Protein AF-A0AAV6V7K5-F1 (afdb_monomer_lite)

pLDDT: mean 80.73, std 16.62, range [39.12, 96.81]

Structure (mmCIF, N/CA/C/O backbone):
data_AF-A0AAV6V7K5-F1
#
_entry.id   AF-A0AAV6V7K5-F1
#
loop_
_atom_site.group_PDB
_atom_site.id
_atom_site.type_symbol
_atom_site.label_atom_id
_atom_site.label_alt_id
_atom_site.label_comp_id
_atom_site.label_asym_id
_atom_site.label_entity_id
_atom_site.label_seq_id
_atom_site.pdbx_PDB_ins_code
_atom_site.Cartn_x
_atom_site.Cartn_y
_atom_site.Cartn_z
_atom_site.occupancy
_atom_site.B_iso_or_equiv
_atom_site.auth_seq_id
_atom_site.auth_comp_id
_atom_site.auth_asym_id
_atom_site.auth_atom_id
_atom_site.pdbx_PDB_model_num
ATOM 1 N N . MET A 1 1 ? 16.280 35.761 3.618 1.00 61.66 1 MET A N 1
ATOM 2 C CA . MET A 1 1 ? 16.206 34.279 3.636 1.00 61.66 1 MET A CA 1
ATOM 3 C C . MET A 1 1 ? 14.770 33.840 3.391 1.00 61.66 1 MET A C 1
ATOM 5 O O . MET A 1 1 ? 13.878 34.428 3.986 1.00 61.66 1 MET A O 1
ATOM 9 N N . ALA A 1 2 ? 14.533 32.857 2.516 1.00 76.38 2 ALA A N 1
ATOM 10 C CA . ALA A 1 2 ? 13.181 32.367 2.239 1.00 76.38 2 ALA A CA 1
ATOM 11 C C . ALA A 1 2 ? 12.572 31.663 3.473 1.00 76.38 2 ALA A C 1
ATOM 13 O O . ALA A 1 2 ? 13.293 30.959 4.187 1.00 76.38 2 ALA A O 1
ATOM 14 N N . PRO A 1 3 ? 11.264 31.830 3.744 1.00 85.25 3 PRO A N 1
ATOM 15 C CA . PRO A 1 3 ? 10.612 31.158 4.860 1.00 85.25 3 PRO A CA 1
ATOM 16 C C . PRO A 1 3 ? 10.603 29.639 4.647 1.00 85.25 3 PRO A C 1
ATOM 18 O O . PRO A 1 3 ? 10.281 29.151 3.565 1.00 85.25 3 PRO A O 1
ATOM 21 N N . LEU A 1 4 ? 10.919 28.885 5.705 1.00 87.75 4 LEU A N 1
ATOM 22 C CA . LEU A 1 4 ? 10.897 27.418 5.684 1.00 87.75 4 LEU A CA 1
ATOM 23 C C . LEU A 1 4 ? 9.524 26.899 5.256 1.00 87.75 4 LEU A C 1
ATOM 25 O O . LEU A 1 4 ? 8.499 27.373 5.751 1.00 87.75 4 LEU A O 1
ATOM 29 N N . THR A 1 5 ? 9.491 25.858 4.432 1.00 92.06 5 THR A N 1
ATOM 30 C CA . THR A 1 5 ? 8.245 25.188 4.043 1.00 92.06 5 THR A CA 1
ATOM 31 C C . THR A 1 5 ? 7.625 24.424 5.221 1.00 92.06 5 THR A C 1
ATOM 33 O O . THR A 1 5 ? 8.294 24.061 6.192 1.00 92.06 5 THR A O 1
ATOM 36 N N . ALA A 1 6 ? 6.322 24.126 5.156 1.00 91.62 6 ALA A N 1
ATOM 37 C CA . ALA A 1 6 ? 5.642 23.362 6.210 1.00 91.62 6 ALA A CA 1
ATOM 38 C C . ALA A 1 6 ? 6.275 21.975 6.447 1.00 91.62 6 ALA A C 1
ATOM 40 O O . ALA A 1 6 ? 6.389 21.532 7.592 1.00 91.62 6 ALA A O 1
ATOM 41 N N . ALA A 1 7 ? 6.732 21.320 5.374 1.00 91.56 7 ALA A N 1
ATOM 42 C CA . ALA A 1 7 ? 7.412 20.030 5.446 1.00 91.56 7 ALA A CA 1
ATOM 43 C C . ALA A 1 7 ? 8.762 20.141 6.171 1.00 91.56 7 ALA A C 1
ATOM 45 O O . ALA A 1 7 ? 9.063 19.329 7.047 1.00 91.56 7 ALA A O 1
ATOM 46 N N . GLU A 1 8 ? 9.545 21.176 5.867 1.00 92.69 8 GLU A N 1
ATOM 47 C CA . GLU A 1 8 ? 10.828 21.437 6.526 1.00 92.69 8 GLU A CA 1
ATOM 48 C C . GLU A 1 8 ? 10.650 21.782 8.006 1.00 92.69 8 GLU A C 1
ATOM 50 O O . GLU A 1 8 ? 11.372 21.251 8.851 1.00 92.69 8 GLU A O 1
ATOM 55 N N . ARG A 1 9 ? 9.640 22.593 8.355 1.00 94.69 9 ARG A N 1
ATOM 56 C CA . ARG A 1 9 ? 9.297 22.882 9.759 1.00 94.69 9 ARG A CA 1
ATOM 57 C C . ARG A 1 9 ? 8.939 21.608 10.521 1.00 94.69 9 ARG A C 1
ATOM 59 O O . ARG A 1 9 ? 9.412 21.392 11.639 1.00 94.69 9 ARG A O 1
ATOM 66 N N . GLN A 1 10 ? 8.143 20.728 9.912 1.00 92.62 10 GLN A N 1
ATOM 67 C CA . GLN A 1 10 ? 7.772 19.463 10.538 1.00 92.62 10 GLN A CA 1
ATOM 68 C C . GLN A 1 10 ? 8.970 18.515 10.678 1.00 92.62 10 GLN A C 1
ATOM 70 O O . GLN A 1 10 ? 9.082 17.835 11.699 1.00 92.62 10 GLN A O 1
ATOM 75 N N . ARG A 1 11 ? 9.883 18.491 9.699 1.00 92.75 11 ARG A N 1
ATOM 76 C CA . ARG A 1 11 ? 11.132 17.721 9.766 1.00 92.75 11 ARG A CA 1
ATOM 77 C C . ARG A 1 11 ? 12.008 18.187 10.929 1.00 92.75 11 ARG A C 1
ATOM 79 O O . ARG A 1 11 ? 12.332 17.362 11.779 1.00 92.75 11 ARG A O 1
ATOM 86 N N . LYS A 1 12 ? 12.276 19.494 11.039 1.00 94.50 12 LYS A N 1
ATOM 87 C CA . LYS A 1 12 ? 13.055 20.070 12.150 1.00 94.50 12 LYS A CA 1
ATOM 88 C C . LYS A 1 12 ? 12.446 19.743 13.516 1.00 94.50 12 LYS A C 1
ATOM 90 O O . LYS A 1 12 ? 13.156 19.336 14.429 1.00 94.50 12 LYS A O 1
ATOM 95 N N . ARG A 1 13 ? 11.117 19.833 13.655 1.00 93.81 13 ARG A N 1
ATOM 96 C CA . ARG A 1 13 ? 10.416 19.448 14.895 1.00 93.81 13 ARG A CA 1
ATOM 97 C C . ARG A 1 13 ? 10.606 17.967 15.240 1.00 93.81 13 ARG A C 1
ATOM 99 O O . ARG A 1 13 ? 10.803 17.639 16.404 1.00 93.81 13 ARG A O 1
ATOM 106 N N . ARG A 1 14 ? 10.534 17.067 14.251 1.00 93.12 14 ARG A N 1
ATOM 107 C CA . ARG A 1 14 ? 10.768 15.627 14.469 1.00 93.12 14 ARG A CA 1
ATOM 108 C C . ARG A 1 14 ? 12.218 15.343 14.847 1.00 93.12 14 ARG A C 1
ATOM 110 O O . ARG A 1 14 ? 12.445 14.503 15.704 1.00 93.12 14 ARG A O 1
ATOM 117 N N . GLU A 1 15 ? 13.173 16.030 14.229 1.00 95.00 15 GLU A N 1
ATOM 118 C CA . GLU A 1 15 ? 14.596 15.919 14.567 1.00 95.00 15 GLU A CA 1
ATOM 119 C C . GLU A 1 15 ? 14.866 16.391 15.999 1.00 95.00 15 GLU A C 1
ATOM 121 O O . GLU A 1 15 ? 15.541 15.683 16.739 1.00 95.00 15 GLU A O 1
ATOM 126 N N . LYS A 1 16 ? 14.257 17.504 16.433 1.00 96.25 16 LYS A N 1
ATOM 127 C CA . LYS A 1 16 ? 14.316 17.956 17.832 1.00 96.25 16 LYS A CA 1
ATOM 128 C C . LYS A 1 16 ? 13.765 16.899 18.799 1.00 96.25 16 LYS A C 1
ATOM 130 O O . LYS A 1 16 ? 14.476 16.464 19.689 1.00 96.25 16 LYS A O 1
ATOM 135 N N . LEU A 1 17 ? 12.562 16.379 18.541 1.00 95.38 17 LEU A N 1
ATOM 136 C CA . LEU A 1 17 ? 11.955 15.326 19.372 1.00 95.38 17 LEU A CA 1
ATOM 137 C C . LEU A 1 17 ? 12.785 14.034 19.441 1.00 95.38 17 LEU A C 1
ATOM 139 O O . LEU A 1 17 ? 12.672 13.291 20.411 1.00 95.38 17 LEU A O 1
ATOM 143 N N . LYS A 1 18 ? 13.577 13.730 18.404 1.00 95.69 18 LYS A N 1
ATOM 144 C CA . LYS A 1 18 ? 14.505 12.592 18.419 1.00 95.69 18 LYS A CA 1
ATOM 145 C C . LYS A 1 18 ? 15.718 12.865 19.302 1.00 95.69 18 LYS A C 1
ATOM 147 O O . LYS A 1 18 ? 16.106 11.970 20.039 1.00 95.69 18 LYS A O 1
ATOM 152 N N . LYS A 1 19 ? 16.283 14.076 19.237 1.00 95.38 19 LYS A N 1
ATOM 153 C CA . LYS A 1 19 ? 17.386 14.499 20.115 1.00 95.38 19 LYS A CA 1
ATOM 154 C C . LYS A 1 19 ? 16.969 14.470 21.585 1.00 95.38 19 LYS A C 1
ATOM 156 O O . LYS A 1 19 ? 17.728 13.994 22.414 1.00 95.38 19 LYS A O 1
ATOM 161 N N . ASP A 1 20 ? 15.734 14.874 21.865 1.00 94.38 20 ASP A N 1
ATOM 162 C CA . ASP A 1 20 ? 15.174 14.912 23.219 1.00 94.38 20 ASP A CA 1
ATOM 163 C C . ASP A 1 20 ? 14.679 13.527 23.708 1.00 94.38 20 ASP A C 1
ATOM 165 O O . ASP A 1 20 ? 14.121 13.419 24.795 1.00 94.38 20 ASP A O 1
ATOM 169 N N . GLY A 1 21 ? 14.785 12.462 22.897 1.00 93.44 21 GLY A N 1
ATOM 170 C CA . GLY A 1 21 ? 14.309 11.107 23.234 1.00 93.44 21 GLY A CA 1
ATOM 171 C C . GLY A 1 21 ? 12.778 10.921 23.259 1.00 93.44 21 GLY A C 1
ATOM 172 O O . GLY A 1 21 ? 12.285 9.801 23.369 1.00 93.44 21 GLY A O 1
ATOM 173 N N . GLN A 1 22 ? 11.996 11.988 23.081 1.00 95.50 22 GLN A N 1
ATOM 174 C CA . GLN A 1 22 ? 10.527 11.996 23.198 1.00 95.50 22 GLN A CA 1
ATOM 175 C C . GLN A 1 22 ? 9.778 11.552 21.926 1.00 95.50 22 GLN A C 1
ATOM 177 O O . GLN A 1 22 ? 8.542 11.528 21.881 1.00 95.50 22 GLN A O 1
ATOM 182 N N . TYR A 1 23 ? 10.496 11.224 20.849 1.00 94.38 23 TYR A N 1
ATOM 183 C CA . TYR A 1 23 ? 9.892 10.947 19.543 1.00 94.38 23 TYR A CA 1
ATOM 184 C C . TYR A 1 23 ? 8.914 9.763 19.552 1.00 94.38 23 TYR A C 1
ATOM 186 O O . TYR A 1 23 ? 7.844 9.846 18.939 1.00 94.38 23 TYR A O 1
ATOM 194 N N . GLU A 1 24 ? 9.243 8.676 20.252 1.00 94.75 24 GLU A N 1
ATOM 195 C CA . GLU A 1 24 ? 8.380 7.490 20.303 1.00 94.75 24 GLU A CA 1
ATOM 196 C C . GLU A 1 24 ? 7.087 7.753 21.083 1.00 94.75 24 GLU A C 1
ATOM 198 O O . GLU A 1 24 ? 6.009 7.328 20.660 1.00 94.75 24 GLU A O 1
ATOM 203 N N . GLU A 1 25 ? 7.148 8.531 22.165 1.00 95.00 25 GLU A N 1
ATOM 204 C CA . GLU A 1 25 ? 5.956 8.931 22.914 1.00 95.00 25 GLU A CA 1
ATOM 205 C C . GLU A 1 25 ? 5.051 9.843 22.073 1.00 95.00 25 GLU A C 1
ATOM 207 O O . GLU A 1 25 ? 3.841 9.616 21.976 1.00 95.00 25 GLU A O 1
ATOM 212 N N . TYR A 1 26 ? 5.637 10.819 21.369 1.00 94.44 26 TYR A N 1
ATOM 213 C CA . TYR A 1 26 ? 4.911 11.659 20.416 1.00 94.44 26 TYR A CA 1
ATOM 214 C C . TYR A 1 26 ? 4.214 10.823 19.332 1.00 94.44 26 TYR A C 1
ATOM 216 O O . TYR A 1 26 ? 3.041 11.046 19.023 1.00 94.44 26 TYR A O 1
ATOM 224 N N . LYS A 1 27 ? 4.914 9.837 18.763 1.00 94.56 27 LYS A N 1
ATOM 225 C CA . LYS A 1 27 ? 4.382 8.943 17.728 1.00 94.56 27 LYS A CA 1
ATOM 226 C C . LYS A 1 27 ? 3.222 8.094 18.254 1.00 94.56 27 LYS A C 1
ATOM 228 O O . LYS A 1 27 ? 2.201 7.988 17.570 1.00 94.56 27 LYS A O 1
ATOM 233 N N . LYS A 1 28 ? 3.334 7.547 19.471 1.00 95.75 28 LYS A N 1
ATOM 234 C CA . LYS A 1 28 ? 2.247 6.813 20.144 1.00 95.75 28 LYS A CA 1
ATOM 235 C C . LYS A 1 28 ? 1.030 7.711 20.382 1.00 95.75 28 LYS A C 1
ATOM 237 O O . LYS A 1 28 ? -0.064 7.363 19.936 1.00 95.75 28 LYS A O 1
ATOM 242 N N . LYS A 1 29 ? 1.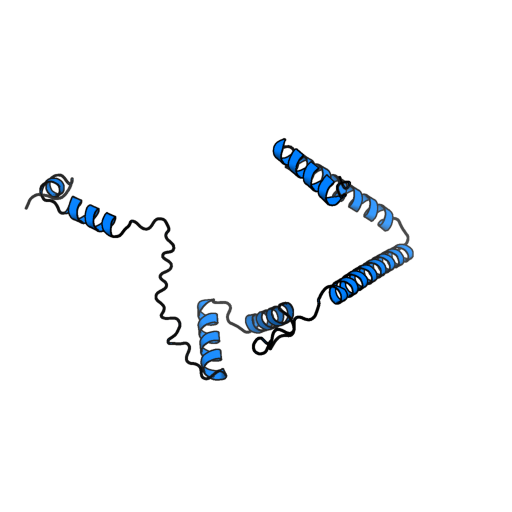215 8.896 20.980 1.00 95.69 29 LYS A N 1
ATOM 243 C CA . LYS A 1 29 ? 0.137 9.880 21.206 1.00 95.69 29 LYS A CA 1
ATOM 244 C C . LYS A 1 29 ? -0.556 10.266 19.899 1.00 95.69 29 LYS A C 1
ATOM 246 O O . LYS A 1 29 ? -1.781 10.248 19.815 1.00 95.69 29 LYS A O 1
ATOM 251 N N . HIS A 1 30 ? 0.215 10.548 18.851 1.00 93.81 30 HIS A N 1
ATOM 252 C CA . HIS A 1 30 ? -0.339 10.890 17.544 1.00 93.81 30 HIS A CA 1
ATOM 253 C C . HIS A 1 30 ? -1.135 9.733 16.926 1.00 93.81 30 HIS A C 1
ATOM 255 O O . HIS A 1 30 ? -2.232 9.951 16.416 1.00 93.81 30 HIS A O 1
ATOM 261 N N . SER A 1 31 ? -0.627 8.500 17.013 1.00 94.81 31 SER A N 1
ATOM 262 C CA . SER A 1 31 ? -1.334 7.302 16.546 1.00 94.81 31 SER A CA 1
ATOM 263 C C . SER A 1 31 ? -2.685 7.126 17.250 1.00 94.81 31 SER A C 1
ATOM 265 O O . SER A 1 31 ? -3.710 6.942 16.590 1.00 94.81 31 SER A O 1
ATOM 267 N N . LEU A 1 32 ? -2.713 7.270 18.579 1.00 96.50 32 LEU A N 1
ATOM 268 C CA . LEU A 1 32 ? -3.938 7.180 19.379 1.00 96.50 32 LEU A CA 1
ATOM 269 C C . LEU A 1 32 ? -4.948 8.273 19.012 1.00 96.50 32 LEU A C 1
ATOM 271 O O . LEU A 1 32 ? -6.126 7.977 18.811 1.00 96.50 32 LEU A O 1
ATOM 275 N N . LEU A 1 33 ? -4.490 9.516 18.845 1.00 96.00 33 LEU A N 1
ATOM 276 C CA . LEU A 1 33 ? -5.340 10.622 18.394 1.00 96.00 33 LEU A CA 1
ATOM 277 C C . LEU A 1 33 ? -5.949 10.343 17.016 1.00 96.00 33 LEU A C 1
ATOM 279 O O . LEU A 1 33 ? -7.150 10.529 16.819 1.00 96.00 33 LEU A O 1
ATOM 283 N N . MET A 1 34 ? -5.147 9.845 16.071 1.00 95.69 34 MET A N 1
ATOM 284 C CA . MET A 1 34 ? -5.640 9.475 14.743 1.00 95.69 34 MET A CA 1
ATOM 285 C C . MET A 1 34 ? -6.644 8.318 14.810 1.00 95.69 34 MET A C 1
ATOM 287 O O . MET A 1 34 ? -7.638 8.340 14.083 1.00 95.69 34 MET A O 1
ATOM 291 N N . LYS A 1 35 ? -6.434 7.332 15.694 1.00 95.75 35 LYS A N 1
ATOM 292 C CA . LYS A 1 35 ? -7.390 6.240 15.933 1.00 95.75 35 LYS A CA 1
ATOM 293 C C . LYS A 1 35 ? -8.721 6.778 16.464 1.00 95.75 35 LYS A C 1
ATOM 295 O O . LYS A 1 35 ? -9.757 6.473 15.877 1.00 95.75 35 LYS A O 1
ATOM 300 N N . LYS A 1 36 ? -8.694 7.640 17.487 1.00 96.81 36 LYS A N 1
ATOM 301 C CA . LYS A 1 36 ? -9.894 8.276 18.058 1.00 96.81 36 LYS A CA 1
ATOM 302 C C . LYS A 1 36 ? -10.644 9.106 17.015 1.00 96.81 36 LYS A C 1
ATOM 304 O O . LYS A 1 36 ? -11.856 8.993 16.891 1.00 96.81 36 LYS A O 1
ATOM 309 N N . HIS A 1 37 ? -9.929 9.885 16.203 1.00 95.38 37 HIS A N 1
ATOM 310 C CA . HIS A 1 37 ? -10.548 10.675 15.137 1.00 95.38 37 HIS A CA 1
ATOM 311 C C . HIS A 1 37 ? -11.229 9.792 14.078 1.00 95.38 37 HIS A C 1
ATOM 313 O O . HIS A 1 37 ? -12.314 10.116 13.596 1.00 95.38 37 HIS A O 1
ATOM 319 N N . ARG A 1 38 ? -10.612 8.658 13.712 1.00 92.69 38 ARG A N 1
ATOM 320 C CA . ARG A 1 38 ? -11.223 7.684 12.794 1.00 92.69 38 ARG A CA 1
ATOM 321 C C . ARG A 1 38 ? -12.481 7.057 13.387 1.00 92.69 38 ARG A C 1
ATOM 323 O O . ARG A 1 38 ? -13.463 6.953 12.662 1.00 92.69 38 ARG A O 1
ATOM 330 N N . GLN A 1 39 ? -12.452 6.688 14.668 1.00 94.81 39 GLN A N 1
ATOM 331 C CA . GLN A 1 39 ? -13.611 6.140 15.379 1.00 94.81 39 GLN A CA 1
ATOM 332 C C . GLN A 1 39 ? -14.762 7.144 15.400 1.00 94.81 39 GLN A C 1
ATOM 334 O O . GLN A 1 39 ? -15.810 6.859 14.844 1.00 94.81 39 GLN A O 1
ATOM 339 N N . VAL A 1 40 ? -14.522 8.373 15.864 1.00 95.69 40 VAL A N 1
ATOM 340 C CA . VAL A 1 40 ? -15.552 9.424 15.891 1.00 95.69 40 VAL A CA 1
ATOM 341 C C . VAL A 1 40 ? -16.139 9.680 14.501 1.00 95.69 40 VAL A C 1
ATOM 343 O O . VAL A 1 40 ? -17.342 9.886 14.365 1.00 95.69 40 VAL A O 1
ATOM 346 N N . LYS A 1 41 ? -15.316 9.666 13.443 1.00 92.19 41 LYS A N 1
ATOM 347 C CA . LYS A 1 41 ? -15.822 9.801 12.072 1.00 92.19 41 LYS A CA 1
ATOM 348 C C . LYS A 1 41 ? -16.694 8.604 11.674 1.00 92.19 41 LYS A C 1
ATOM 350 O O . LYS A 1 41 ? -17.746 8.815 11.079 1.00 92.19 41 LYS A O 1
ATOM 355 N N . ALA A 1 42 ? -16.267 7.382 11.983 1.00 92.06 42 ALA A N 1
ATOM 356 C CA . ALA A 1 42 ? -17.034 6.173 11.697 1.00 92.06 42 ALA A CA 1
ATOM 357 C C . ALA A 1 42 ? -18.376 6.168 12.442 1.00 92.06 42 ALA A C 1
ATOM 359 O O . ALA A 1 42 ? -19.401 5.931 11.813 1.00 92.06 42 ALA A O 1
ATOM 360 N N . ASP A 1 43 ? -18.379 6.537 13.723 1.00 94.44 43 ASP A N 1
ATOM 361 C CA . ASP A 1 43 ? -19.577 6.602 14.565 1.00 94.44 43 ASP A CA 1
ATOM 362 C C . ASP A 1 43 ? -20.554 7.681 14.089 1.00 94.44 43 ASP A C 1
ATOM 364 O O . ASP A 1 43 ? -21.769 7.505 14.120 1.00 94.44 43 ASP A O 1
ATOM 368 N N . LYS A 1 44 ? -20.039 8.821 13.613 1.00 93.50 44 LYS A N 1
ATOM 369 C CA . LYS A 1 44 ? -20.878 9.855 12.995 1.00 93.50 44 LYS A CA 1
ATOM 370 C C . LYS A 1 44 ? -21.537 9.346 11.719 1.00 93.50 44 LYS A C 1
ATOM 372 O O . LYS A 1 44 ? -22.702 9.638 11.496 1.00 93.50 44 LYS A O 1
ATOM 377 N N . VAL A 1 45 ? -20.805 8.600 10.893 1.00 92.19 45 VAL A N 1
ATOM 378 C CA . VAL A 1 45 ? -21.337 8.052 9.639 1.00 92.19 45 VAL A CA 1
ATOM 379 C C . VAL A 1 45 ? -22.320 6.913 9.905 1.00 92.19 45 VAL A C 1
ATOM 381 O O . VAL A 1 45 ? -23.335 6.844 9.223 1.00 92.19 45 VAL A O 1
ATOM 384 N N . SER A 1 46 ? -22.068 6.050 10.892 1.00 91.94 46 SER A N 1
ATOM 385 C CA . SER A 1 46 ? -22.944 4.911 11.201 1.00 91.94 46 SER A CA 1
ATOM 386 C C . SER A 1 46 ? -24.325 5.339 11.697 1.00 91.94 46 SER A C 1
ATOM 388 O O . SER A 1 46 ? -25.303 4.658 11.406 1.00 91.94 46 SER A O 1
ATOM 390 N N . LYS A 1 47 ? -24.414 6.486 12.381 1.00 94.75 47 LYS A N 1
ATOM 391 C CA . LYS A 1 47 ? -25.674 7.086 12.847 1.00 94.75 47 LYS A CA 1
ATOM 392 C C . LYS A 1 47 ? -26.525 7.704 11.732 1.00 94.75 47 LYS A C 1
ATOM 394 O O . LYS A 1 47 ? -27.673 8.054 11.980 1.00 94.75 47 LYS A O 1
ATOM 399 N N . LEU A 1 48 ? -25.979 7.882 10.527 1.00 94.44 48 LEU A N 1
ATOM 400 C CA . LEU A 1 48 ? -26.724 8.447 9.400 1.00 94.44 48 LEU A CA 1
ATOM 401 C C . LEU A 1 48 ? -27.589 7.382 8.712 1.00 94.44 48 LEU A C 1
ATOM 403 O O . LEU A 1 48 ? -27.223 6.204 8.721 1.00 94.44 48 LEU A O 1
ATOM 407 N N . PRO A 1 49 ? -28.671 7.779 8.021 1.00 96.31 49 PRO A N 1
ATOM 408 C CA . PRO A 1 49 ? -29.439 6.870 7.177 1.00 96.31 49 PRO A CA 1
ATOM 409 C C . PRO A 1 49 ? -28.570 6.193 6.109 1.00 96.31 49 PRO A C 1
ATOM 411 O O . 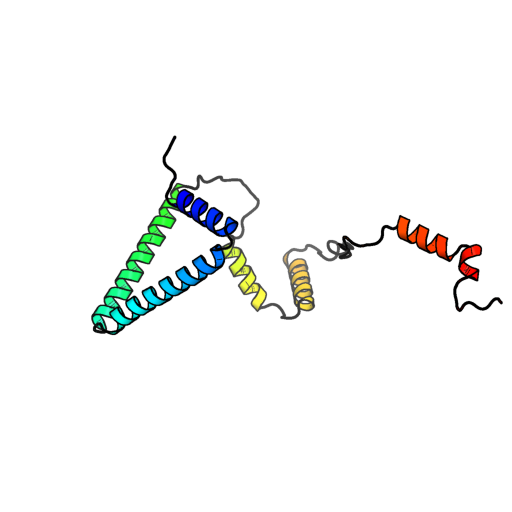PRO A 1 49 ? -27.653 6.800 5.550 1.00 96.31 49 PRO A O 1
ATOM 414 N N . VAL A 1 50 ? -28.891 4.941 5.768 1.00 94.56 50 VAL A N 1
ATOM 415 C CA . VAL A 1 50 ? -28.109 4.118 4.823 1.00 94.56 50 VAL A CA 1
ATOM 416 C C . VAL A 1 50 ? -27.927 4.798 3.459 1.00 94.56 50 VAL A C 1
ATOM 418 O O . VAL A 1 50 ? -26.856 4.682 2.862 1.00 94.56 50 VAL A O 1
ATOM 421 N N . ALA A 1 51 ? -28.935 5.530 2.975 1.00 95.12 51 ALA A N 1
ATOM 422 C CA . ALA A 1 51 ? -28.855 6.288 1.723 1.00 95.12 51 ALA A CA 1
ATOM 423 C C . ALA A 1 51 ? -27.736 7.346 1.767 1.00 95.12 51 ALA A C 1
ATOM 425 O O . ALA A 1 51 ? -26.830 7.328 0.935 1.00 95.12 51 ALA A O 1
ATOM 426 N N . VAL A 1 52 ? -27.712 8.167 2.820 1.00 93.94 52 VAL A N 1
ATOM 427 C CA . VAL A 1 52 ? -26.692 9.207 3.035 1.00 93.94 52 VAL A CA 1
ATOM 428 C C . VAL A 1 52 ? -25.296 8.592 3.192 1.00 93.94 52 VAL A C 1
ATOM 430 O O . VAL A 1 52 ? -24.307 9.111 2.674 1.00 93.94 52 VAL A O 1
ATOM 433 N N . GLN A 1 53 ? -25.184 7.436 3.856 1.00 92.88 53 GLN A N 1
ATOM 434 C CA . GLN A 1 53 ? -23.905 6.725 3.962 1.00 92.88 53 GLN A CA 1
ATOM 435 C C . GLN A 1 53 ? -23.359 6.286 2.595 1.00 92.88 53 GLN A C 1
ATOM 437 O O . GLN A 1 53 ? -22.144 6.346 2.367 1.00 92.88 53 GLN A O 1
ATOM 442 N N . LYS A 1 54 ? -24.230 5.810 1.693 1.00 94.19 54 LYS A N 1
ATOM 443 C CA . LYS A 1 54 ? -23.846 5.406 0.332 1.00 94.19 54 LYS A CA 1
ATOM 444 C C . LYS A 1 54 ? -23.349 6.611 -0.467 1.00 94.19 54 LYS A C 1
ATOM 446 O O . LYS A 1 54 ? -22.251 6.538 -1.017 1.00 94.19 54 LYS A O 1
ATOM 451 N N . GLU A 1 55 ? -24.071 7.727 -0.430 1.00 95.44 55 GLU A N 1
ATOM 452 C CA . GLU A 1 55 ? -23.676 8.973 -1.103 1.00 95.44 55 GLU A CA 1
ATOM 453 C C . GLU A 1 55 ? -22.317 9.492 -0.617 1.00 95.44 55 GLU A C 1
ATOM 455 O O . GLU A 1 55 ? -21.431 9.795 -1.420 1.00 95.44 55 GLU A O 1
ATOM 460 N N . LEU A 1 56 ? -22.089 9.520 0.702 1.00 93.25 56 LEU A N 1
ATOM 461 C CA . LEU A 1 56 ? -20.803 9.931 1.272 1.00 93.25 56 LEU A CA 1
ATOM 462 C C . LEU A 1 56 ? -19.649 9.039 0.792 1.00 93.25 56 LEU A C 1
ATOM 464 O O . LEU A 1 56 ? -18.577 9.545 0.443 1.00 93.25 56 LEU A O 1
ATOM 468 N N . LYS A 1 57 ? -19.860 7.718 0.722 1.00 92.56 57 LYS A N 1
ATOM 469 C CA . LYS A 1 57 ? -18.861 6.774 0.195 1.00 92.56 57 LYS A CA 1
ATOM 470 C C . LYS A 1 57 ? -18.571 7.020 -1.285 1.00 92.56 57 LYS A C 1
ATOM 472 O O . LYS A 1 57 ? -17.416 6.920 -1.705 1.00 92.56 57 LYS A O 1
ATOM 477 N N . GLU A 1 58 ? -19.582 7.328 -2.089 1.00 94.62 58 GLU A N 1
ATOM 478 C CA . GLU A 1 58 ? -19.403 7.635 -3.511 1.00 94.62 58 GLU A CA 1
ATOM 479 C C . GLU A 1 58 ? -18.662 8.952 -3.734 1.00 94.62 58 GLU A C 1
ATOM 481 O O . GLU A 1 58 ? -17.719 8.999 -4.530 1.00 94.62 58 GLU A O 1
ATOM 486 N N . LEU A 1 59 ? -18.993 9.989 -2.964 1.00 95.12 59 LEU A N 1
ATOM 487 C CA . LEU A 1 59 ? -18.273 11.261 -2.972 1.00 95.12 59 LEU A CA 1
ATOM 488 C C . LEU A 1 59 ? -16.801 11.083 -2.581 1.00 95.12 59 LEU A C 1
ATOM 490 O O . LEU A 1 59 ? -15.914 11.646 -3.229 1.00 95.12 59 LEU A O 1
ATOM 494 N N . GLU A 1 60 ? -16.505 10.274 -1.559 1.00 91.44 60 GLU A N 1
ATOM 495 C CA . GLU A 1 60 ? -15.125 9.948 -1.187 1.00 91.44 60 GLU A CA 1
ATOM 496 C C . GLU A 1 60 ? -14.387 9.220 -2.321 1.00 91.44 60 GLU A C 1
ATOM 498 O O . GLU A 1 60 ? -13.264 9.603 -2.670 1.00 91.44 60 GLU A O 1
ATOM 503 N N . LYS A 1 61 ? -15.024 8.229 -2.961 1.00 94.38 61 LYS A N 1
ATOM 504 C CA . LYS A 1 61 ? -14.458 7.533 -4.131 1.00 94.38 61 LYS A CA 1
ATOM 505 C C . LYS A 1 61 ? -14.174 8.503 -5.279 1.00 94.38 61 LYS A C 1
ATOM 507 O O . LYS A 1 61 ? -13.095 8.430 -5.872 1.00 94.38 61 LYS A O 1
ATOM 512 N N . LYS A 1 62 ? -15.096 9.422 -5.579 1.00 96.12 62 LYS A N 1
ATOM 513 C CA . LYS A 1 62 ? -14.937 10.429 -6.639 1.00 96.12 62 LYS A CA 1
ATOM 514 C C . LYS A 1 62 ? -13.746 11.349 -6.357 1.00 96.12 62 LYS A C 1
ATOM 516 O O . LYS A 1 62 ? -12.849 11.447 -7.194 1.00 96.12 62 LYS A O 1
ATOM 521 N N . LYS A 1 63 ? -13.642 11.891 -5.138 1.00 94.81 63 LYS A N 1
ATOM 522 C CA . LYS A 1 63 ? -12.504 12.726 -4.703 1.00 94.81 63 LYS A CA 1
ATOM 523 C C . LYS A 1 63 ? -11.164 11.995 -4.810 1.00 94.81 63 LYS A C 1
ATOM 525 O O . LYS A 1 63 ? -10.154 12.586 -5.197 1.00 94.81 63 LYS A O 1
ATOM 530 N N . VAL A 1 64 ? -11.126 10.705 -4.466 1.00 94.44 64 VAL A N 1
ATOM 531 C CA . VAL A 1 64 ? -9.913 9.883 -4.612 1.00 94.44 64 VAL A CA 1
ATOM 532 C C . VAL A 1 64 ? -9.547 9.710 -6.087 1.00 94.44 64 VAL A C 1
ATOM 534 O O . VAL A 1 64 ? -8.383 9.908 -6.440 1.00 94.44 64 VAL A O 1
ATOM 537 N N . ARG A 1 65 ? -10.517 9.394 -6.955 1.00 93.12 65 ARG A N 1
ATOM 538 C CA . ARG A 1 65 ? -10.296 9.260 -8.406 1.00 93.12 65 ARG A CA 1
ATOM 539 C C . ARG A 1 65 ? -9.749 10.553 -9.011 1.00 93.12 65 ARG A C 1
ATOM 541 O O . ARG A 1 65 ? -8.740 10.505 -9.712 1.00 93.12 65 ARG A O 1
ATOM 548 N N . GLU A 1 66 ? -10.348 11.696 -8.688 1.00 94.12 66 GLU A N 1
ATOM 549 C CA . GLU A 1 66 ? -9.909 13.017 -9.157 1.00 94.12 66 GLU A CA 1
ATOM 550 C C . GLU A 1 66 ? -8.485 13.345 -8.698 1.00 94.12 66 GLU A C 1
ATOM 552 O O . GLU A 1 66 ? -7.644 13.751 -9.503 1.00 94.12 66 GLU A O 1
ATOM 557 N N . ARG A 1 67 ? -8.169 13.097 -7.420 1.00 92.88 67 ARG A N 1
ATOM 558 C CA . ARG A 1 67 ? -6.817 13.298 -6.881 1.00 92.88 67 ARG A CA 1
ATOM 559 C C . ARG A 1 67 ? -5.789 12.438 -7.611 1.00 92.88 67 ARG A C 1
ATOM 561 O O . ARG A 1 67 ? -4.739 12.941 -8.004 1.00 92.88 67 ARG A O 1
ATOM 568 N N . VAL A 1 68 ? -6.090 11.155 -7.817 1.00 93.38 68 VAL A N 1
ATOM 569 C CA . VAL A 1 68 ? -5.206 10.229 -8.539 1.00 93.38 68 VAL A CA 1
ATOM 570 C C . VAL A 1 68 ? -5.026 10.672 -9.991 1.00 93.38 68 VAL A C 1
ATOM 572 O O . VAL A 1 68 ? -3.896 10.680 -10.479 1.00 93.38 68 VAL A O 1
ATOM 575 N N . ALA A 1 69 ? -6.097 11.087 -10.670 1.00 92.38 69 ALA A N 1
ATOM 576 C CA . ALA A 1 69 ? -6.029 11.609 -12.032 1.00 92.38 69 ALA A CA 1
ATOM 577 C C . ALA A 1 69 ? -5.144 12.863 -12.117 1.00 92.38 69 ALA A C 1
ATOM 579 O O . ALA A 1 69 ? -4.259 12.928 -12.969 1.00 92.38 69 ALA A O 1
ATOM 580 N N . LYS A 1 70 ? -5.302 13.815 -11.185 1.00 92.00 70 LYS A N 1
ATOM 581 C CA . LYS A 1 70 ? -4.455 15.015 -11.091 1.00 92.00 70 LYS A CA 1
ATOM 582 C C . LYS A 1 70 ? -2.985 14.659 -10.867 1.00 92.00 70 LYS A C 1
ATOM 584 O O . LYS A 1 70 ? -2.118 15.173 -11.565 1.00 92.00 70 LYS A O 1
ATOM 589 N N . CYS A 1 71 ? -2.691 13.734 -9.951 1.00 89.38 71 CYS A N 1
ATOM 590 C CA . CYS A 1 71 ? -1.325 13.250 -9.737 1.00 89.38 71 CYS A CA 1
ATOM 591 C C . CYS A 1 71 ? -0.730 12.596 -10.993 1.00 89.38 71 CYS A C 1
ATOM 593 O O . CYS A 1 71 ? 0.439 12.826 -11.291 1.00 89.38 71 CYS A O 1
ATOM 595 N N . ARG A 1 72 ? -1.515 11.804 -11.740 1.00 86.25 72 ARG A N 1
ATOM 596 C CA . ARG A 1 72 ? -1.067 11.179 -12.997 1.00 86.25 72 ARG A CA 1
ATOM 597 C C . ARG A 1 72 ? -0.746 12.222 -14.066 1.00 86.25 72 ARG A C 1
ATOM 599 O O . ARG A 1 72 ? 0.342 12.155 -14.624 1.00 86.25 72 ARG A O 1
ATOM 606 N N . ARG A 1 73 ? -1.626 13.211 -14.273 1.00 84.06 73 ARG A N 1
ATOM 607 C CA . ARG A 1 73 ? -1.389 14.339 -15.197 1.00 84.06 73 ARG A CA 1
ATOM 608 C C . ARG A 1 73 ? -0.124 15.116 -14.824 1.00 84.06 73 ARG A C 1
ATOM 610 O O . ARG A 1 73 ? 0.736 15.354 -15.659 1.00 84.06 73 ARG A O 1
ATOM 617 N N . ASN A 1 74 ? 0.053 15.434 -13.544 1.00 81.94 74 ASN A N 1
ATOM 618 C CA . ASN A 1 74 ? 1.241 16.161 -13.091 1.00 81.94 74 ASN A CA 1
ATOM 619 C C . ASN A 1 74 ? 2.534 15.344 -13.230 1.00 81.94 74 ASN A C 1
ATOM 621 O O . ASN A 1 74 ? 3.613 15.921 -13.327 1.00 81.94 74 ASN A O 1
ATOM 625 N N . LYS A 1 75 ? 2.447 14.008 -13.212 1.00 77.00 75 LYS A N 1
ATOM 626 C CA . LYS A 1 75 ? 3.600 13.126 -13.415 1.00 77.00 75 LYS A CA 1
ATOM 627 C C . LYS A 1 75 ? 3.953 12.975 -14.896 1.00 77.00 75 LYS A C 1
ATOM 629 O O . LYS A 1 75 ? 5.138 12.928 -15.198 1.00 77.00 75 LYS A O 1
ATOM 634 N N . SER A 1 76 ? 2.965 12.940 -15.797 1.00 64.88 76 SER A N 1
ATOM 635 C CA . SER A 1 76 ? 3.214 12.901 -17.246 1.00 64.88 76 SER A CA 1
ATOM 636 C C . SER A 1 76 ? 3.830 14.201 -17.764 1.00 64.88 76 SER A C 1
ATOM 638 O O . SER A 1 76 ? 4.681 14.148 -18.636 1.00 64.88 76 SER A O 1
ATOM 640 N N . VAL A 1 77 ? 3.477 15.351 -17.180 1.00 64.06 77 VAL A N 1
ATOM 641 C CA . VAL A 1 77 ? 4.065 16.658 -17.545 1.00 64.06 77 VAL A CA 1
ATOM 642 C C . VAL A 1 77 ? 5.523 16.805 -17.072 1.00 64.06 77 VAL A C 1
ATOM 644 O O . VAL A 1 77 ? 6.285 17.568 -17.649 1.00 64.06 77 VAL A O 1
ATOM 647 N N . LYS A 1 78 ? 5.943 16.070 -16.032 1.00 60.88 78 LYS A N 1
ATOM 648 C CA . LYS A 1 78 ? 7.282 16.186 -15.414 1.00 60.88 78 LYS A CA 1
ATOM 649 C C . LYS A 1 78 ? 8.319 15.179 -15.920 1.00 60.88 78 LYS A C 1
ATOM 651 O O . LYS A 1 78 ? 9.416 15.128 -15.373 1.00 60.88 78 LYS A O 1
ATOM 656 N N . GLN A 1 79 ? 7.979 14.338 -16.890 1.00 52.62 79 GLN A N 1
ATOM 657 C CA . GLN A 1 79 ? 8.918 13.387 -17.481 1.00 52.62 79 GLN A CA 1
ATOM 658 C C . GLN A 1 79 ? 9.178 13.822 -18.927 1.00 52.62 79 GLN A C 1
ATOM 660 O O . GLN A 1 79 ? 8.367 13.490 -19.790 1.00 52.62 79 GLN A O 1
ATOM 665 N N . PRO A 1 80 ? 10.260 14.568 -19.219 1.00 52.56 80 PRO A N 1
ATOM 666 C CA . PRO A 1 80 ? 10.745 14.628 -20.588 1.00 52.56 80 PRO A CA 1
ATOM 667 C C . PRO A 1 80 ? 11.113 13.200 -21.004 1.00 52.56 80 PRO A C 1
ATOM 669 O O . PRO A 1 80 ? 11.756 12.464 -20.251 1.00 52.56 80 PRO A O 1
ATOM 672 N N . ALA A 1 81 ? 10.620 12.779 -22.166 1.00 55.19 81 ALA A N 1
ATOM 673 C CA . ALA A 1 81 ? 10.905 11.475 -22.738 1.00 55.19 81 ALA A CA 1
ATOM 674 C C . ALA A 1 81 ? 12.393 11.400 -23.110 1.00 55.19 81 ALA A C 1
ATOM 676 O O . ALA A 1 81 ? 12.777 11.699 -24.236 1.00 55.19 81 ALA A O 1
ATOM 677 N N . GLU A 1 82 ? 13.247 11.005 -22.167 1.00 53.66 82 GLU A N 1
ATOM 678 C CA . GLU A 1 82 ? 14.584 10.530 -22.507 1.00 53.66 82 GLU A CA 1
ATOM 679 C C . GLU A 1 82 ? 14.439 9.170 -23.196 1.00 53.66 82 GLU A C 1
ATOM 681 O O . GLU A 1 82 ? 14.448 8.106 -22.571 1.00 53.66 82 GLU A O 1
ATOM 686 N N . ASN A 1 83 ? 14.273 9.227 -24.517 1.00 51.28 83 ASN A N 1
ATOM 687 C CA . ASN A 1 83 ? 14.430 8.104 -25.427 1.00 51.28 83 ASN A CA 1
ATOM 688 C C . ASN A 1 83 ? 15.908 7.697 -25.454 1.00 51.28 83 ASN A C 1
ATOM 690 O O . ASN A 1 83 ? 16.628 7.971 -26.407 1.00 51.28 83 ASN A O 1
ATOM 694 N N . LYS A 1 84 ? 16.381 7.049 -24.387 1.00 50.59 84 LYS A N 1
ATOM 695 C CA . LYS A 1 84 ? 17.623 6.281 -24.439 1.00 50.59 84 LYS A CA 1
ATOM 696 C C . LYS A 1 84 ? 17.273 4.909 -24.994 1.00 50.59 84 LYS A C 1
ATOM 698 O O . LYS A 1 84 ? 16.604 4.109 -24.337 1.00 50.59 84 LYS A O 1
ATOM 703 N N . SER A 1 85 ? 17.681 4.692 -26.240 1.00 53.03 85 SER A N 1
ATOM 704 C CA . SER A 1 85 ? 17.750 3.393 -26.895 1.00 53.03 85 SER A CA 1
ATOM 705 C C . SER A 1 85 ? 18.538 2.436 -25.999 1.00 53.03 85 SER A C 1
ATOM 707 O O . SER A 1 85 ? 19.756 2.478 -25.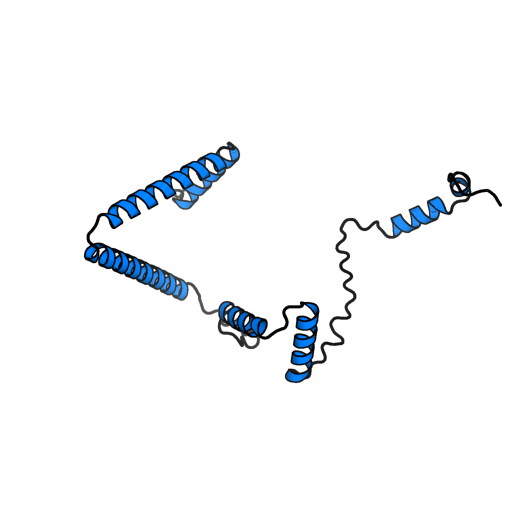881 1.00 53.03 85 SER A O 1
ATOM 709 N N . SER A 1 86 ? 17.812 1.592 -25.281 1.00 52.84 86 SER A N 1
ATOM 710 C CA . SER A 1 86 ? 18.349 0.450 -24.547 1.00 52.84 86 SER A CA 1
ATOM 711 C C . SER A 1 86 ? 17.599 -0.779 -25.049 1.00 52.84 86 SER A C 1
ATOM 713 O O . SER A 1 86 ? 16.413 -0.654 -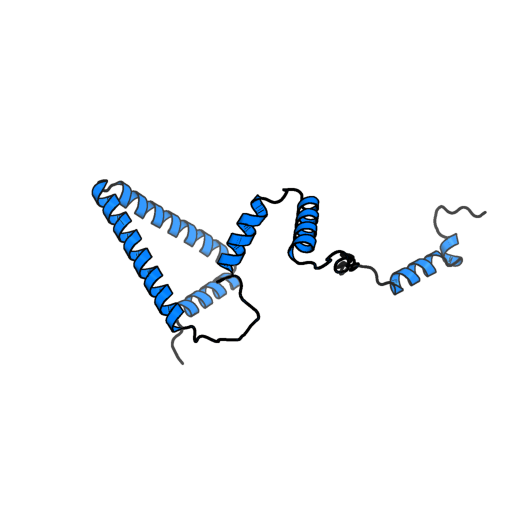25.382 1.00 52.84 86 SER A O 1
ATOM 715 N N . PRO A 1 87 ? 18.274 -1.933 -25.164 1.00 53.84 87 PRO A N 1
ATOM 716 C CA . PRO A 1 87 ? 17.817 -3.045 -25.981 1.00 53.84 87 PRO A CA 1
ATOM 717 C C . PRO A 1 87 ? 16.443 -3.501 -25.493 1.00 53.84 87 PRO A C 1
ATOM 719 O O . PRO A 1 87 ? 16.248 -3.733 -24.303 1.00 53.84 87 PRO A O 1
ATOM 722 N N . CYS A 1 88 ? 15.487 -3.512 -26.423 1.00 53.62 88 CYS A N 1
ATOM 723 C CA . CYS A 1 88 ? 14.137 -4.060 -26.325 1.00 53.62 88 CYS A CA 1
ATOM 724 C C . CYS A 1 88 ? 13.584 -4.199 -24.890 1.00 53.62 88 CYS A C 1
ATOM 726 O O . CYS A 1 88 ? 13.692 -5.248 -24.253 1.00 53.62 88 CYS A O 1
ATOM 728 N N . LYS A 1 89 ? 12.924 -3.156 -24.365 1.00 61.72 89 LYS A N 1
ATOM 729 C CA . LYS A 1 89 ? 12.047 -3.325 -23.194 1.00 61.72 89 LYS A CA 1
ATOM 730 C C . LYS A 1 89 ? 10.845 -4.182 -23.606 1.00 61.72 89 LYS A C 1
ATOM 732 O O . LYS A 1 89 ? 9.795 -3.648 -23.948 1.00 61.72 89 LYS A O 1
ATOM 737 N N . ILE A 1 90 ? 10.990 -5.507 -23.522 1.00 78.56 90 ILE A N 1
ATOM 738 C CA . ILE A 1 90 ? 9.923 -6.495 -23.778 1.00 78.56 90 ILE A CA 1
ATOM 739 C C . ILE A 1 90 ? 8.680 -6.188 -22.915 1.00 78.56 90 ILE A C 1
ATOM 741 O O . ILE A 1 90 ? 7.542 -6.417 -23.321 1.00 78.56 90 ILE A O 1
ATOM 745 N N . TYR A 1 91 ? 8.876 -5.585 -21.734 1.00 83.00 91 TYR A N 1
ATOM 746 C CA . TYR A 1 91 ? 7.801 -5.176 -20.829 1.00 83.00 91 TYR A CA 1
ATOM 747 C C . TYR A 1 91 ? 7.664 -3.650 -20.717 1.00 83.00 91 TYR A C 1
ATOM 749 O O . TYR A 1 91 ? 8.621 -2.936 -20.422 1.00 83.00 91 TYR A O 1
ATOM 757 N N . LYS A 1 92 ? 6.419 -3.159 -20.831 1.00 80.25 92 LYS A N 1
ATOM 758 C CA . LYS A 1 92 ? 6.044 -1.726 -20.773 1.00 80.25 92 LYS A CA 1
ATOM 759 C C . LYS A 1 92 ? 6.387 -1.026 -19.445 1.00 80.25 92 LYS A C 1
ATOM 761 O O . LYS A 1 92 ? 6.458 0.198 -19.389 1.00 80.25 92 LYS A O 1
ATOM 766 N N . SER A 1 93 ? 6.551 -1.777 -18.355 1.00 82.25 93 SER A N 1
ATOM 767 C CA . SER A 1 93 ? 6.907 -1.256 -17.030 1.00 82.25 93 SER A CA 1
ATOM 768 C C . SER A 1 93 ? 7.506 -2.348 -16.140 1.00 82.25 93 SER A C 1
ATOM 770 O O . SER A 1 93 ? 7.255 -3.538 -16.337 1.00 82.25 93 SER A O 1
ATOM 772 N N . THR A 1 94 ? 8.211 -1.945 -15.080 1.00 83.81 94 THR A N 1
ATOM 773 C CA . THR A 1 94 ? 8.681 -2.863 -14.023 1.00 83.81 94 THR A CA 1
ATOM 774 C C . THR A 1 94 ? 7.528 -3.623 -13.365 1.00 83.81 94 THR A C 1
ATOM 776 O O . THR A 1 94 ? 7.658 -4.795 -13.022 1.00 83.81 94 THR A O 1
ATOM 779 N N . SER A 1 95 ? 6.357 -2.990 -13.243 1.00 84.75 95 SER A N 1
ATOM 780 C CA . SER A 1 95 ? 5.153 -3.645 -12.729 1.00 84.75 95 SER A CA 1
ATOM 781 C C . SER A 1 95 ? 4.598 -4.708 -13.678 1.00 84.75 95 SER A C 1
ATOM 783 O O . SER A 1 95 ? 4.065 -5.711 -13.205 1.00 84.75 95 SER A O 1
ATOM 785 N N . ALA A 1 96 ? 4.718 -4.522 -14.997 1.00 87.88 96 ALA A N 1
ATOM 786 C CA . ALA A 1 96 ? 4.322 -5.525 -15.982 1.00 87.88 96 ALA A CA 1
ATOM 787 C C . ALA A 1 96 ? 5.244 -6.751 -15.914 1.00 87.88 96 ALA A C 1
ATOM 789 O O . ALA A 1 96 ? 4.740 -7.870 -15.842 1.00 87.88 96 ALA A O 1
ATOM 790 N N . LEU A 1 97 ? 6.561 -6.535 -15.811 1.00 88.56 97 LEU A N 1
ATOM 791 C CA . LEU A 1 97 ? 7.534 -7.604 -15.572 1.00 88.56 97 LEU A CA 1
ATOM 792 C C . LEU A 1 97 ? 7.223 -8.362 -14.272 1.00 88.56 97 LEU A C 1
ATOM 794 O O . LEU A 1 97 ? 7.100 -9.581 -14.282 1.00 88.56 97 LEU A O 1
ATOM 798 N N . GLY A 1 98 ? 7.008 -7.650 -13.162 1.00 89.81 98 GLY A N 1
ATOM 799 C CA . GLY A 1 98 ? 6.690 -8.279 -11.876 1.00 89.81 98 GLY A CA 1
ATOM 800 C C . GLY A 1 98 ? 5.418 -9.135 -11.923 1.00 89.81 98 GLY A C 1
ATOM 801 O O . GLY A 1 98 ? 5.372 -10.211 -11.330 1.00 89.81 98 GLY A O 1
ATOM 802 N N . LYS A 1 99 ? 4.395 -8.706 -12.676 1.00 92.56 99 LYS A N 1
ATOM 803 C CA . LYS A 1 99 ? 3.180 -9.506 -12.904 1.00 92.56 99 LYS A CA 1
ATOM 804 C C . LYS A 1 99 ? 3.455 -10.751 -13.742 1.00 92.56 99 LYS A C 1
ATOM 806 O O . LYS A 1 99 ? 2.913 -11.805 -13.419 1.00 92.56 9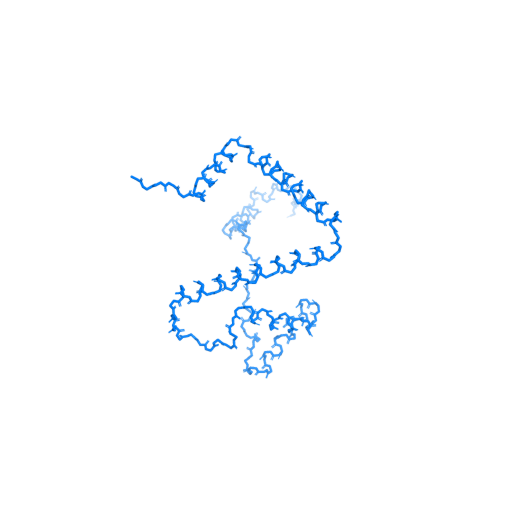9 LYS A O 1
ATOM 811 N N . ALA A 1 100 ? 4.264 -10.636 -14.793 1.00 90.62 100 ALA A N 1
ATOM 812 C CA . ALA A 1 100 ? 4.654 -11.773 -15.621 1.00 90.62 100 ALA A CA 1
ATOM 813 C C . ALA A 1 100 ? 5.424 -12.814 -14.791 1.00 90.62 100 ALA A C 1
ATOM 815 O O . ALA A 1 100 ? 5.024 -13.975 -14.746 1.00 90.62 100 ALA A O 1
ATOM 816 N N . VAL A 1 101 ? 6.422 -12.374 -14.018 1.00 90.56 101 VAL A N 1
ATOM 817 C CA . VAL A 1 101 ? 7.190 -13.231 -13.099 1.00 90.56 101 VAL A CA 1
ATOM 818 C C . VAL A 1 101 ? 6.284 -13.886 -12.056 1.00 90.56 101 VAL A C 1
ATOM 820 O O . VAL A 1 101 ? 6.396 -15.082 -11.805 1.00 90.56 101 VAL A O 1
ATOM 823 N N . ALA A 1 102 ? 5.347 -13.140 -11.462 1.00 92.50 102 ALA A N 1
ATOM 824 C CA . ALA A 1 102 ? 4.422 -13.692 -10.473 1.00 92.50 102 ALA A CA 1
ATOM 825 C C . ALA A 1 102 ? 3.496 -14.770 -11.059 1.00 92.50 102 ALA A C 1
ATOM 827 O O . ALA A 1 102 ? 3.173 -15.731 -10.364 1.00 92.50 102 ALA A O 1
ATOM 828 N N . ARG A 1 103 ? 3.070 -14.626 -12.322 1.00 93.56 103 ARG A N 1
ATOM 829 C CA . ARG A 1 103 ? 2.285 -15.648 -13.031 1.00 93.56 103 ARG A CA 1
ATOM 830 C C . ARG A 1 103 ? 3.129 -16.885 -13.319 1.00 93.56 103 ARG A C 1
ATOM 832 O O . ARG A 1 103 ? 2.713 -17.973 -12.944 1.00 93.56 103 ARG A O 1
ATOM 839 N N . ALA A 1 104 ? 4.324 -16.705 -13.882 1.00 90.25 104 ALA A N 1
ATOM 840 C CA . ALA A 1 104 ? 5.245 -17.803 -14.171 1.00 90.25 104 ALA A CA 1
ATOM 841 C C . ALA A 1 104 ? 5.602 -18.593 -12.902 1.00 90.25 104 ALA A C 1
ATOM 843 O O . ALA A 1 104 ? 5.516 -19.815 -12.874 1.00 90.25 104 ALA A O 1
ATOM 844 N N . ARG A 1 105 ? 5.894 -17.897 -11.795 1.00 90.88 105 ARG A N 1
ATOM 845 C CA . ARG A 1 105 ? 6.254 -18.522 -10.515 1.00 90.88 105 ARG A CA 1
ATOM 846 C C . ARG A 1 105 ? 5.170 -19.449 -9.954 1.00 90.88 105 ARG A C 1
ATOM 848 O O . ARG A 1 105 ? 5.522 -20.363 -9.219 1.00 90.88 105 ARG A O 1
ATOM 855 N N . ARG A 1 106 ? 3.888 -19.228 -10.271 1.00 92.12 106 ARG A N 1
ATOM 856 C CA . ARG A 1 106 ? 2.781 -20.095 -9.821 1.00 92.12 106 ARG A CA 1
ATOM 857 C C . ARG A 1 106 ? 2.754 -21.449 -10.524 1.00 92.12 106 ARG A C 1
ATOM 859 O O . ARG A 1 106 ? 2.239 -22.392 -9.946 1.00 92.12 106 ARG A O 1
ATOM 866 N N . ALA A 1 107 ? 3.285 -21.524 -11.740 1.00 91.50 107 ALA A N 1
ATOM 867 C CA . ALA A 1 107 ? 3.392 -22.769 -12.493 1.00 91.50 107 ALA A CA 1
ATOM 868 C C . ALA A 1 107 ? 4.669 -23.559 -12.147 1.00 91.50 107 ALA A C 1
ATOM 870 O O . ALA A 1 107 ? 4.799 -24.713 -12.537 1.00 91.50 107 ALA A O 1
ATOM 871 N N . LEU A 1 108 ? 5.616 -22.949 -11.422 1.00 92.31 108 LEU A N 1
ATOM 872 C CA . LEU A 1 108 ? 6.875 -23.588 -11.045 1.00 92.31 108 LEU A CA 1
ATOM 873 C C . LEU A 1 108 ? 6.743 -24.392 -9.740 1.00 92.31 108 LEU A C 1
ATOM 875 O O . LEU A 1 108 ? 5.964 -24.012 -8.862 1.00 92.31 108 LEU A O 1
ATOM 879 N N . PRO A 1 109 ? 7.580 -25.427 -9.542 1.00 94.25 109 PRO A N 1
ATOM 880 C CA . PRO A 1 109 ? 7.630 -26.171 -8.289 1.00 94.25 109 PRO A CA 1
ATOM 881 C C . PRO A 1 109 ? 7.881 -25.280 -7.064 1.00 94.25 109 PRO A C 1
ATOM 883 O O . PRO A 1 109 ? 8.608 -24.280 -7.114 1.00 94.25 109 PRO A O 1
ATOM 886 N N . ASN A 1 110 ? 7.330 -25.681 -5.916 1.00 92.44 110 ASN A N 1
ATOM 887 C CA . ASN A 1 110 ? 7.546 -24.972 -4.652 1.00 92.44 110 ASN A CA 1
ATOM 888 C C . ASN A 1 110 ? 9.002 -25.077 -4.177 1.00 92.44 110 ASN A C 1
ATOM 890 O O . ASN A 1 110 ? 9.575 -24.066 -3.764 1.00 92.44 110 ASN A O 1
ATOM 894 N N . SER A 1 111 ? 9.612 -26.261 -4.317 1.00 93.44 111 SER A N 1
ATOM 895 C CA . SER A 1 111 ? 11.015 -26.506 -3.964 1.00 93.44 111 SER A CA 1
ATOM 896 C C . SER A 1 111 ? 11.956 -25.567 -4.737 1.00 93.44 111 SER A C 1
ATOM 898 O O . SER A 1 111 ? 11.882 -25.525 -5.970 1.00 93.44 111 SER A O 1
ATOM 900 N N . PRO A 1 112 ? 12.850 -24.821 -4.056 1.00 89.31 112 PRO A N 1
ATOM 901 C CA . PRO A 1 112 ? 13.818 -23.939 -4.709 1.00 89.31 112 PRO A CA 1
ATOM 902 C C . PRO A 1 112 ? 14.711 -24.672 -5.714 1.00 89.31 112 PRO A C 1
ATOM 904 O O . PRO A 1 112 ? 14.878 -24.196 -6.833 1.00 89.31 112 PRO A O 1
ATOM 907 N N . ARG A 1 113 ? 15.198 -25.865 -5.349 1.00 87.88 113 ARG A N 1
ATOM 908 C CA . ARG A 1 113 ? 16.082 -26.680 -6.195 1.00 87.88 113 ARG A CA 1
ATOM 909 C C . ARG A 1 113 ? 15.386 -27.129 -7.480 1.00 87.88 113 ARG A C 1
ATOM 911 O O . ARG A 1 113 ? 15.933 -26.982 -8.564 1.00 87.88 113 ARG A O 1
ATOM 918 N N . HIS A 1 114 ? 14.150 -27.620 -7.378 1.00 89.81 114 HIS A N 1
ATOM 919 C CA . HIS A 1 114 ? 13.388 -28.033 -8.563 1.00 89.81 114 HIS A CA 1
ATOM 920 C C . HIS A 1 114 ? 12.994 -26.841 -9.437 1.00 89.81 114 HIS A C 1
ATOM 922 O O . HIS A 1 114 ? 13.022 -26.938 -10.658 1.00 89.81 114 HIS A O 1
ATOM 928 N N . LYS A 1 115 ? 12.672 -25.696 -8.824 1.00 91.88 115 LYS A N 1
ATOM 929 C CA . LYS A 1 115 ? 12.400 -24.452 -9.549 1.00 91.88 115 LYS A CA 1
ATOM 930 C C . LYS A 1 115 ? 13.599 -24.020 -10.393 1.00 91.88 115 LYS A C 1
ATOM 932 O O . LYS A 1 115 ? 13.416 -23.644 -11.543 1.00 91.88 115 LYS A O 1
ATOM 937 N N . GLU A 1 116 ? 14.800 -24.083 -9.831 1.00 88.50 116 GLU A N 1
ATOM 938 C CA . GLU A 1 116 ? 16.032 -23.751 -10.543 1.00 88.50 116 GLU A CA 1
ATOM 939 C C . GLU A 1 116 ? 16.283 -24.682 -11.733 1.00 88.50 116 GLU A C 1
ATOM 941 O O . GLU A 1 116 ? 16.534 -24.197 -12.832 1.00 88.50 116 GLU A O 1
ATOM 946 N N . ILE A 1 117 ? 16.152 -25.998 -11.537 1.00 89.69 117 ILE A N 1
ATOM 947 C CA . ILE A 1 117 ? 16.334 -26.995 -12.603 1.00 89.69 117 ILE A CA 1
ATOM 948 C C . ILE A 1 117 ? 15.360 -26.740 -13.757 1.00 89.69 117 ILE A C 1
ATOM 950 O O . ILE A 1 117 ? 15.786 -26.633 -14.904 1.00 89.69 117 ILE A O 1
ATOM 954 N N . VAL A 1 118 ? 14.069 -26.573 -13.451 1.00 89.31 118 VAL A N 1
ATOM 955 C CA . VAL A 1 118 ? 13.035 -26.319 -14.466 1.00 89.31 118 VAL A CA 1
ATOM 956 C C . VAL A 1 118 ? 13.319 -25.025 -15.226 1.00 89.31 118 VAL A C 1
ATOM 958 O O . VAL A 1 118 ? 13.242 -25.007 -16.448 1.00 89.31 118 VAL A O 1
ATOM 961 N N . VAL A 1 119 ? 13.692 -23.943 -14.535 1.00 89.56 119 VAL A N 1
ATOM 962 C CA . VAL A 1 119 ? 14.015 -22.667 -15.196 1.00 89.56 119 VAL A CA 1
ATOM 963 C C . VAL A 1 119 ? 15.246 -22.797 -16.095 1.00 89.56 119 VAL A C 1
ATOM 965 O O . VAL A 1 119 ? 15.221 -22.281 -17.209 1.00 89.56 119 VAL A O 1
ATOM 968 N N . ARG A 1 120 ? 16.297 -23.498 -15.649 1.00 86.44 120 ARG A N 1
ATOM 969 C CA . ARG A 1 120 ? 17.495 -23.756 -16.464 1.00 86.44 120 ARG A CA 1
ATOM 970 C C . ARG A 1 120 ? 17.144 -24.550 -17.721 1.00 86.44 120 ARG A C 1
ATOM 972 O O . ARG A 1 120 ? 17.520 -24.138 -18.809 1.00 86.44 120 ARG A O 1
ATOM 979 N N . GLN A 1 121 ? 16.376 -25.628 -17.581 1.00 86.31 121 GLN A N 1
ATOM 980 C CA . GLN A 1 121 ? 15.969 -26.467 -18.709 1.00 86.31 121 GLN A CA 1
ATOM 981 C C . GLN A 1 121 ? 15.081 -25.710 -19.707 1.00 86.31 121 GLN A C 1
ATOM 983 O O . GLN A 1 121 ? 15.291 -25.815 -20.915 1.00 86.31 121 GLN A O 1
ATOM 988 N N . LEU A 1 122 ? 14.123 -24.915 -19.219 1.00 86.88 122 LEU A N 1
ATOM 989 C CA . LEU A 1 122 ? 13.281 -24.061 -20.065 1.00 86.88 122 LEU A CA 1
ATOM 990 C C . LEU A 1 122 ? 14.109 -23.013 -20.811 1.00 86.88 122 LEU A C 1
ATOM 992 O O . LEU A 1 122 ? 13.882 -22.767 -21.985 1.00 86.88 122 LEU A O 1
ATOM 996 N N . PHE A 1 123 ? 15.097 -22.405 -20.159 1.00 85.69 123 PHE A N 1
ATOM 997 C CA . PHE A 1 123 ? 15.952 -21.434 -20.832 1.00 85.69 123 PHE A CA 1
ATOM 998 C C . PHE A 1 123 ? 16.857 -22.089 -21.881 1.00 85.69 123 PHE A C 1
ATOM 1000 O O . PHE A 1 123 ? 16.950 -21.578 -22.993 1.00 85.69 123 PHE A O 1
ATOM 1007 N N . SER A 1 124 ? 17.476 -23.232 -21.569 1.00 83.75 124 SER A N 1
ATOM 1008 C CA . SER A 1 124 ? 18.301 -23.965 -22.536 1.00 83.75 124 SER A CA 1
ATOM 1009 C C . SER A 1 124 ? 17.498 -24.407 -23.763 1.00 83.75 124 SER A C 1
ATOM 1011 O O . SER A 1 124 ? 17.992 -24.283 -24.879 1.00 83.75 124 SER A O 1
ATOM 1013 N N . SER A 1 125 ? 16.260 -24.876 -23.569 1.00 83.12 125 SER A N 1
ATOM 1014 C CA . SER A 1 125 ? 15.385 -25.330 -24.662 1.00 83.12 125 SER A CA 1
ATOM 1015 C C . SER A 1 125 ? 14.836 -24.187 -25.517 1.00 83.12 125 SER A C 1
ATOM 1017 O O . SER A 1 125 ? 14.859 -24.281 -26.737 1.00 83.12 125 SER A O 1
ATOM 1019 N N . GLU A 1 126 ? 14.374 -23.098 -24.902 1.00 85.12 126 GLU A N 1
ATOM 1020 C CA . GLU A 1 126 ? 13.705 -22.009 -25.628 1.00 85.12 126 GLU A CA 1
ATOM 1021 C C . GLU A 1 126 ? 14.684 -20.984 -26.214 1.00 85.12 126 GLU A C 1
ATOM 1023 O O . GLU A 1 126 ? 14.387 -20.328 -27.210 1.00 85.12 126 GLU A O 1
ATOM 1028 N N . CYS A 1 127 ? 15.848 -20.794 -25.585 1.00 79.94 127 CYS A N 1
ATOM 1029 C CA . CYS A 1 127 ? 16.811 -19.772 -25.999 1.00 79.94 127 CYS A CA 1
ATOM 1030 C C . CYS A 1 127 ? 18.025 -20.341 -26.743 1.00 79.94 127 CYS A C 1
ATOM 1032 O O . CYS A 1 127 ? 18.844 -19.546 -27.195 1.00 79.94 127 CYS A O 1
ATOM 1034 N N . ASN A 1 128 ? 18.164 -21.670 -26.877 1.00 72.12 128 ASN A N 1
ATOM 1035 C CA . ASN A 1 128 ? 19.352 -22.335 -27.442 1.00 72.12 128 ASN A CA 1
ATOM 1036 C C . ASN A 1 128 ? 20.677 -21.842 -26.822 1.00 72.12 128 ASN A C 1
ATOM 1038 O O . ASN A 1 128 ? 21.716 -21.804 -27.477 1.00 72.12 128 ASN A O 1
ATOM 1042 N N . ILE A 1 129 ? 20.636 -21.425 -25.554 1.00 70.12 129 ILE A N 1
ATOM 1043 C CA . ILE A 1 129 ? 21.799 -20.964 -24.797 1.00 70.12 129 ILE A CA 1
ATOM 1044 C C . ILE A 1 129 ? 22.027 -21.965 -23.678 1.00 70.12 129 ILE A C 1
ATOM 1046 O O . ILE A 1 129 ? 21.202 -22.101 -22.772 1.00 70.12 129 ILE A O 1
ATOM 1050 N N . ASP A 1 130 ? 23.164 -22.645 -23.725 1.00 64.56 130 ASP A N 1
ATOM 1051 C CA . ASP A 1 130 ? 23.516 -23.610 -22.701 1.00 64.56 130 ASP A CA 1
ATOM 1052 C C . ASP A 1 130 ? 24.025 -22.894 -21.436 1.00 64.56 130 ASP A C 1
ATOM 1054 O O . ASP A 1 130 ? 25.146 -22.392 -21.369 1.00 64.56 130 ASP A O 1
ATOM 1058 N N . LEU A 1 131 ? 23.167 -22.801 -20.415 1.00 63.31 131 LEU A N 1
ATOM 1059 C CA . LEU A 1 131 ? 23.484 -22.184 -19.119 1.00 63.31 131 LEU A CA 1
ATOM 1060 C C . LEU A 1 131 ? 24.375 -23.061 -18.224 1.00 63.31 131 LEU A C 1
ATOM 1062 O O . LEU A 1 131 ? 24.762 -22.623 -17.134 1.00 63.31 131 LEU A O 1
ATOM 1066 N N . THR A 1 132 ? 24.675 -24.295 -18.634 1.00 59.91 132 THR A N 1
ATOM 1067 C CA . THR A 1 132 ? 25.450 -25.260 -17.836 1.00 59.91 132 THR A CA 1
ATOM 1068 C C . THR A 1 132 ? 26.877 -24.789 -17.544 1.00 59.91 132 THR A C 1
ATOM 1070 O O . THR A 1 132 ? 27.430 -25.133 -16.501 1.00 59.91 132 THR A O 1
ATOM 1073 N N . THR A 1 133 ? 27.446 -23.924 -18.384 1.00 53.41 133 THR A N 1
ATOM 1074 C CA . THR A 1 133 ? 28.820 -23.415 -18.245 1.00 53.41 133 THR A CA 1
ATOM 1075 C C . THR A 1 133 ? 28.940 -22.136 -17.413 1.00 53.41 133 THR A C 1
ATOM 1077 O O . THR A 1 133 ? 30.001 -21.876 -16.849 1.00 53.41 133 THR A O 1
ATOM 1080 N N . SER A 1 134 ? 27.874 -21.343 -17.249 1.00 50.50 134 SER A N 1
ATOM 1081 C CA . SER A 1 134 ? 28.000 -19.987 -16.678 1.00 50.50 134 SER A CA 1
ATOM 1082 C C . SER A 1 134 ? 27.817 -19.888 -15.153 1.00 50.50 134 SER A C 1
ATOM 1084 O O . SER A 1 134 ? 28.051 -18.816 -14.591 1.00 50.50 134 SER A O 1
ATOM 1086 N N . PHE A 1 135 ? 27.420 -20.961 -14.459 1.00 49.81 135 PHE A N 1
ATOM 1087 C CA . PHE A 1 135 ? 27.196 -20.935 -13.000 1.00 49.81 135 PHE A CA 1
ATOM 1088 C C . PHE A 1 135 ? 28.018 -21.948 -12.192 1.00 49.81 135 PHE A C 1
ATOM 1090 O O . PHE A 1 135 ? 27.908 -21.957 -10.970 1.00 49.81 135 PHE A O 1
ATOM 1097 N N . ASN A 1 136 ? 28.952 -22.670 -12.824 1.00 43.94 136 ASN A N 1
ATOM 1098 C CA . ASN A 1 136 ? 30.097 -23.279 -12.123 1.00 43.94 136 ASN A CA 1
ATOM 1099 C C . ASN A 1 136 ? 31.161 -22.231 -11.736 1.00 43.94 136 ASN A C 1
ATOM 1101 O O . ASN A 1 136 ? 32.322 -22.552 -11.501 1.00 43.94 136 ASN A O 1
ATOM 1105 N N . SER A 1 137 ? 30.766 -20.959 -11.627 1.00 42.22 137 SER A N 1
ATOM 1106 C CA . SER A 1 137 ? 31.477 -20.032 -10.767 1.00 42.22 137 SER A CA 1
ATOM 1107 C C . SER A 1 137 ? 31.314 -20.558 -9.348 1.00 42.22 137 SER A C 1
ATOM 1109 O O . SER A 1 137 ? 30.271 -20.402 -8.716 1.00 42.22 137 SER A O 1
ATOM 1111 N N . SER A 1 138 ? 32.377 -21.189 -8.874 1.00 44.94 138 SER A N 1
ATOM 1112 C CA . SER A 1 138 ? 32.759 -21.360 -7.483 1.00 44.94 138 SER A CA 1
ATOM 1113 C C . SER A 1 138 ? 32.733 -20.021 -6.733 1.00 44.94 138 SER A C 1
ATOM 1115 O O . SER A 1 138 ? 33.747 -19.533 -6.245 1.00 44.94 138 SER A O 1
ATOM 1117 N N . 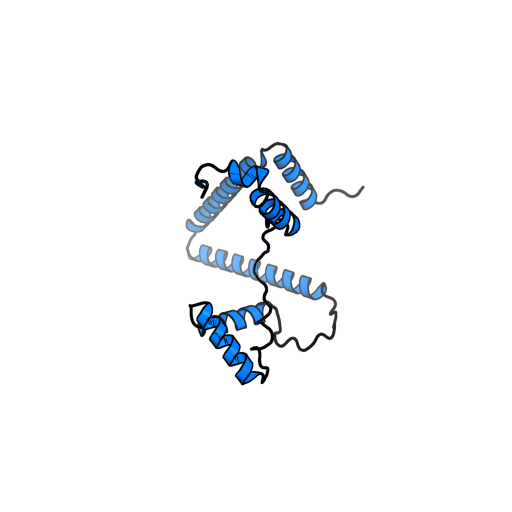LYS A 1 139 ? 31.568 -19.392 -6.601 1.00 45.06 139 LYS A N 1
ATOM 1118 C CA . LYS A 1 139 ? 31.302 -18.436 -5.535 1.00 45.06 139 LYS A CA 1
ATOM 1119 C C . LYS A 1 139 ? 30.820 -19.251 -4.356 1.00 45.06 139 LYS A C 1
ATOM 1121 O O . LYS A 1 139 ? 29.646 -19.258 -4.002 1.00 45.06 139 LYS A O 1
ATOM 1126 N N . SER A 1 140 ? 31.799 -19.943 -3.772 1.00 39.12 140 SER A N 1
ATOM 1127 C CA . SER A 1 140 ? 31.867 -20.121 -2.331 1.00 39.12 140 SER A CA 1
ATOM 1128 C C . SER A 1 140 ? 31.295 -18.860 -1.696 1.00 39.12 140 SER A C 1
ATOM 1130 O O . SER A 1 140 ? 31.791 -17.751 -1.908 1.00 39.12 140 SER A O 1
ATOM 1132 N N . THR A 1 141 ? 30.194 -19.011 -0.978 1.00 42.62 141 THR A N 1
ATOM 1133 C CA . THR A 1 141 ? 29.664 -17.991 -0.086 1.00 42.62 141 THR A CA 1
ATOM 1134 C C . THR A 1 141 ? 30.618 -17.843 1.097 1.00 42.62 141 THR A C 1
ATOM 1136 O O . THR A 1 141 ? 30.258 -18.129 2.231 1.00 42.62 141 THR A O 1
ATOM 1139 N N . SER A 1 142 ? 31.846 -17.394 0.846 1.00 42.88 142 SER A N 1
ATOM 1140 C CA . SER A 1 142 ? 32.780 -16.929 1.863 1.00 42.88 142 SER A CA 1
ATOM 1141 C C . SER A 1 142 ? 32.826 -15.405 1.844 1.00 42.88 142 SER A C 1
ATOM 1143 O O . SER A 1 142 ? 33.887 -14.796 1.809 1.00 42.88 142 SER A O 1
ATOM 1145 N N . ASN A 1 143 ? 31.657 -14.774 1.960 1.00 43.72 143 ASN A N 1
ATOM 1146 C CA . ASN A 1 143 ? 31.578 -13.490 2.654 1.00 43.72 143 ASN A CA 1
ATOM 1147 C C . ASN A 1 143 ? 31.600 -13.758 4.169 1.00 43.72 143 ASN A C 1
ATOM 1149 O O . ASN A 1 143 ? 30.720 -13.324 4.906 1.00 43.72 143 ASN A O 1
ATOM 1153 N N . HIS A 1 144 ? 32.598 -14.510 4.640 1.00 45.97 144 HIS A N 1
ATOM 1154 C CA . HIS A 1 144 ? 32.999 -14.456 6.032 1.00 45.97 144 HIS A CA 1
ATOM 1155 C C . HIS A 1 144 ? 34.006 -13.318 6.120 1.00 45.97 144 HIS A C 1
ATOM 1157 O O . HIS A 1 144 ? 35.199 -13.518 5.935 1.00 45.97 144 HIS A O 1
ATOM 1163 N N . ALA A 1 145 ? 33.521 -12.125 6.460 1.00 54.22 145 ALA A N 1
ATOM 1164 C CA . ALA A 1 145 ? 34.366 -11.008 6.890 1.00 54.22 145 ALA A CA 1
ATOM 1165 C C . ALA A 1 145 ? 35.221 -11.339 8.142 1.00 54.22 145 ALA A C 1
ATOM 1167 O O . ALA A 1 145 ? 36.001 -10.509 8.587 1.00 54.22 145 ALA A O 1
ATOM 1168 N N . ASN A 1 146 ? 35.089 -12.563 8.675 1.00 55.59 146 ASN A N 1
ATOM 1169 C CA . ASN A 1 146 ? 35.816 -13.119 9.814 1.00 55.59 146 ASN A CA 1
ATOM 1170 C C . ASN A 1 146 ? 36.634 -14.374 9.442 1.00 55.59 146 ASN A C 1
ATOM 1172 O O . ASN A 1 146 ? 37.007 -15.140 10.328 1.00 55.59 146 ASN A O 1
ATOM 1176 N N . ALA A 1 147 ? 36.855 -14.663 8.154 1.00 66.81 147 ALA A N 1
ATOM 1177 C CA . ALA A 1 147 ? 37.720 -15.775 7.774 1.00 66.81 147 ALA A CA 1
ATOM 1178 C C . ALA A 1 147 ? 39.169 -15.429 8.149 1.00 66.81 147 ALA A C 1
ATOM 1180 O O . ALA A 1 147 ? 39.712 -14.431 7.682 1.00 66.81 147 ALA A O 1
ATOM 1181 N N . ILE A 1 148 ? 39.769 -16.247 9.019 1.00 70.38 148 ILE A N 1
ATOM 1182 C CA . ILE A 1 148 ? 41.176 -16.136 9.418 1.00 70.38 148 ILE A CA 1
ATOM 1183 C C . ILE A 1 148 ? 42.037 -16.114 8.150 1.00 70.38 148 ILE A C 1
ATOM 1185 O O . ILE A 1 148 ? 41.896 -17.001 7.301 1.00 70.38 148 ILE A O 1
ATOM 1189 N N . ASN A 1 149 ? 42.890 -15.092 8.029 1.00 79.88 149 ASN A N 1
ATOM 1190 C CA . ASN A 1 149 ? 43.786 -14.907 6.889 1.00 79.88 149 ASN A CA 1
ATOM 1191 C C . ASN A 1 149 ? 44.643 -16.171 6.672 1.00 79.88 149 ASN A C 1
ATOM 1193 O O . ASN A 1 149 ? 45.044 -16.815 7.644 1.00 79.88 149 ASN A O 1
ATOM 1197 N N . SER A 1 150 ? 44.928 -16.529 5.417 1.00 79.31 150 SER A N 1
ATOM 1198 C CA . SER A 1 150 ? 45.753 -17.695 5.065 1.00 79.31 150 SER A CA 1
ATOM 1199 C C . SER A 1 150 ? 47.108 -17.659 5.763 1.00 79.31 150 SER A C 1
ATOM 1201 O O . SER A 1 150 ? 47.526 -18.662 6.330 1.00 79.31 150 SER A O 1
ATOM 1203 N N . ASP A 1 151 ? 47.725 -16.482 5.840 1.00 81.12 151 ASP A N 1
ATOM 1204 C CA . ASP A 1 151 ? 49.009 -16.295 6.522 1.00 81.12 151 ASP A CA 1
ATOM 1205 C C . ASP A 1 151 ? 48.905 -16.568 8.023 1.00 81.12 151 ASP A C 1
ATOM 1207 O O . ASP A 1 151 ? 49.842 -17.048 8.654 1.00 81.12 151 ASP A O 1
ATOM 1211 N N . THR A 1 152 ? 47.754 -16.257 8.620 1.00 82.56 152 THR A N 1
ATOM 1212 C CA . THR A 1 152 ? 47.496 -16.549 10.029 1.00 82.56 152 THR A CA 1
ATOM 1213 C C . THR A 1 152 ? 47.301 -18.045 10.243 1.00 82.56 152 THR A C 1
ATOM 1215 O O . THR A 1 152 ? 47.760 -18.555 11.257 1.00 82.56 152 THR A O 1
ATOM 1218 N N . LYS A 1 153 ? 46.681 -18.764 9.296 1.00 82.88 153 LYS A N 1
ATOM 1219 C CA . LYS A 1 153 ? 46.570 -20.229 9.370 1.00 82.88 153 LYS A CA 1
ATOM 1220 C C . LYS A 1 153 ? 47.934 -20.903 9.296 1.00 82.88 153 LYS A C 1
ATOM 1222 O O . LYS A 1 153 ? 48.229 -21.698 10.175 1.00 82.88 153 LYS A O 1
ATOM 1227 N N . ILE A 1 154 ? 48.769 -20.503 8.336 1.00 86.56 154 ILE A N 1
ATOM 1228 C CA . ILE A 1 154 ? 50.130 -21.038 8.174 1.00 86.56 154 ILE A CA 1
ATOM 1229 C C . ILE A 1 154 ? 50.935 -20.824 9.459 1.00 86.56 154 ILE A C 1
ATOM 1231 O O . ILE A 1 154 ? 51.523 -21.758 9.982 1.00 86.56 154 ILE A O 1
ATOM 1235 N N . LYS A 1 155 ? 50.875 -19.623 10.049 1.00 86.56 155 LYS A N 1
ATOM 1236 C CA . LYS A 1 155 ? 51.563 -19.335 11.320 1.00 86.56 155 LYS A CA 1
ATOM 1237 C C . LYS A 1 155 ? 51.052 -20.163 12.499 1.00 86.56 155 LYS A C 1
ATOM 1239 O O . LYS A 1 155 ? 51.826 -20.458 13.403 1.00 86.56 155 LYS A O 1
ATOM 1244 N N . ILE A 1 156 ? 49.757 -20.481 12.533 1.00 83.69 156 ILE A N 1
ATOM 1245 C CA . ILE A 1 156 ? 49.172 -21.328 13.580 1.00 83.69 156 ILE A CA 1
ATOM 1246 C C . ILE A 1 156 ? 49.621 -22.781 13.390 1.00 83.69 156 ILE A C 1
ATOM 1248 O O . ILE A 1 156 ? 50.000 -23.415 14.368 1.00 83.69 156 ILE A O 1
ATOM 1252 N N . GLU A 1 157 ? 49.608 -23.292 12.158 1.00 84.38 157 GLU A N 1
ATOM 1253 C CA . GLU A 1 157 ? 50.102 -24.635 11.829 1.00 84.38 157 GLU A CA 1
ATOM 1254 C C . GLU A 1 157 ? 51.590 -24.758 12.181 1.00 84.38 157 GLU A C 1
ATOM 1256 O O . GLU A 1 157 ? 51.945 -25.591 13.012 1.00 84.38 157 GLU A O 1
ATOM 1261 N N . GLU A 1 158 ? 52.427 -23.831 11.702 1.00 84.38 158 GLU A N 1
ATOM 1262 C CA . GLU A 1 158 ? 53.853 -23.767 12.044 1.00 84.38 158 GLU A CA 1
ATOM 1263 C C . GLU A 1 158 ? 54.087 -23.701 13.558 1.00 84.38 158 GLU A C 1
ATOM 1265 O O . GLU A 1 158 ? 55.025 -24.307 14.058 1.00 84.38 158 GLU A O 1
ATOM 1270 N N . PHE A 1 159 ? 53.264 -22.968 14.314 1.00 81.69 159 PHE A N 1
ATOM 1271 C CA . PHE A 1 159 ? 53.407 -22.866 15.769 1.00 81.69 159 PHE A CA 1
ATOM 1272 C C . PHE A 1 159 ? 53.181 -24.209 16.477 1.00 81.69 159 PHE A C 1
ATOM 1274 O O . PHE A 1 159 ? 53.935 -24.540 17.388 1.00 81.69 159 PHE A O 1
ATOM 1281 N N . TYR A 1 160 ? 52.172 -24.985 16.071 1.00 76.44 160 TYR A N 1
ATOM 1282 C CA . TYR A 1 160 ? 51.881 -26.287 16.687 1.00 76.44 160 TYR A CA 1
ATOM 1283 C C . TYR A 1 160 ? 52.765 -27.425 16.162 1.00 76.44 160 TYR A C 1
ATOM 1285 O O . TYR A 1 160 ? 52.892 -28.446 16.836 1.00 76.44 160 TYR A O 1
ATOM 1293 N N . GLU A 1 161 ? 53.379 -27.257 14.991 1.00 78.50 161 GLU A N 1
ATOM 1294 C CA . GLU A 1 161 ? 54.336 -28.209 14.420 1.00 78.50 161 GLU A CA 1
ATOM 1295 C C . GLU A 1 161 ? 55.760 -28.048 14.964 1.00 78.50 161 GLU A C 1
ATOM 1297 O O . GLU A 1 161 ? 56.576 -28.952 14.787 1.00 78.50 161 GLU A O 1
ATOM 1302 N N . ARG A 1 162 ? 56.088 -26.944 15.652 1.00 77.31 162 ARG A N 1
ATOM 1303 C CA . ARG A 1 162 ? 57.410 -26.821 16.278 1.00 77.31 162 ARG A CA 1
ATOM 1304 C C . ARG A 1 162 ? 57.578 -27.814 17.427 1.00 77.31 162 ARG A C 1
ATOM 1306 O O . ARG A 1 162 ? 56.723 -27.946 18.307 1.00 77.31 162 ARG A O 1
ATOM 1313 N N . ASP A 1 163 ? 58.740 -28.459 17.445 1.00 65.94 163 ASP A N 1
ATOM 1314 C CA . ASP A 1 163 ? 59.108 -29.492 18.420 1.00 65.94 163 ASP A CA 1
ATOM 1315 C C . ASP A 1 163 ? 59.145 -28.998 19.876 1.00 65.94 163 ASP A C 1
ATOM 1317 O O . ASP A 1 163 ? 58.882 -29.773 20.798 1.00 65.94 163 ASP A O 1
ATOM 1321 N N . ASP A 1 164 ? 59.436 -27.715 20.101 1.00 74.25 164 ASP A N 1
ATOM 1322 C CA . ASP A 1 164 ? 59.462 -27.088 21.428 1.00 74.25 164 ASP A CA 1
ATOM 1323 C C . ASP A 1 164 ? 58.058 -26.938 22.045 1.00 74.25 164 ASP A C 1
ATOM 1325 O O . ASP A 1 164 ? 57.910 -26.987 23.266 1.00 74.25 164 ASP A O 1
ATOM 1329 N N . ILE A 1 165 ? 57.020 -26.817 21.213 1.00 64.62 165 ILE A N 1
ATOM 1330 C CA . ILE A 1 165 ? 55.621 -26.630 21.630 1.00 64.62 165 ILE A CA 1
ATOM 1331 C C . ILE A 1 165 ? 54.839 -27.947 21.576 1.00 64.62 165 ILE A C 1
ATOM 1333 O O . ILE A 1 165 ? 54.060 -28.240 22.485 1.00 64.62 165 ILE A O 1
ATOM 1337 N N . SER A 1 166 ? 55.082 -28.774 20.556 1.00 58.94 166 SER A N 1
ATOM 1338 C CA . SER A 1 166 ? 54.466 -30.098 20.372 1.00 58.94 166 SER A CA 1
ATOM 1339 C C . SER A 1 166 ? 54.645 -31.005 21.600 1.00 58.94 166 SER A C 1
ATOM 1341 O O . SER A 1 166 ? 53.694 -31.654 22.042 1.00 58.94 166 SER A O 1
ATOM 1343 N N . ARG A 1 167 ? 55.827 -30.968 22.234 1.00 60.66 167 ARG A N 1
ATOM 1344 C CA . ARG A 1 167 ? 56.152 -31.746 23.448 1.00 60.66 167 ARG A CA 1
ATOM 1345 C C . ARG A 1 167 ? 55.464 -31.254 24.724 1.00 60.66 167 ARG A C 1
ATOM 1347 O O . ARG A 1 167 ? 55.434 -31.969 25.720 1.00 60.66 167 ARG A O 1
ATOM 1354 N N . MET A 1 168 ? 54.905 -30.043 24.710 1.00 60.94 168 MET A N 1
ATOM 1355 C CA . MET A 1 168 ? 54.182 -29.456 25.843 1.00 60.94 168 MET A CA 1
ATOM 1356 C C . MET A 1 168 ? 52.658 -29.599 25.730 1.00 60.94 168 MET A C 1
ATOM 1358 O O . MET A 1 168 ? 51.937 -29.208 26.650 1.00 60.94 168 MET A O 1
ATOM 1362 N N . ALA A 1 169 ? 52.146 -30.164 24.630 1.00 60.03 169 ALA A N 1
ATOM 1363 C CA . ALA A 1 169 ? 50.719 -30.399 24.451 1.00 60.03 169 ALA A CA 1
ATOM 1364 C C . ALA A 1 169 ? 50.235 -31.526 25.391 1.00 60.03 169 ALA A C 1
ATOM 1366 O O . ALA A 1 169 ? 50.680 -32.671 25.259 1.00 60.03 169 ALA A O 1
ATOM 1367 N N . PRO A 1 170 ? 49.294 -31.260 26.319 1.00 61.47 170 PRO A N 1
ATOM 1368 C CA . PRO A 1 170 ? 48.780 -32.296 27.205 1.00 61.47 170 PRO A CA 1
ATOM 1369 C C . PRO A 1 170 ? 48.072 -33.378 26.378 1.00 61.47 170 PRO A C 1
ATOM 1371 O O . PRO A 1 170 ? 47.042 -33.114 25.760 1.00 61.47 170 PRO A O 1
ATOM 1374 N N . GLY A 1 171 ? 48.615 -34.599 26.359 1.00 63.06 171 GLY A N 1
ATOM 1375 C CA . GLY A 1 171 ? 47.949 -35.768 25.770 1.00 63.06 171 GLY A CA 1
ATOM 1376 C C . GLY A 1 171 ? 48.618 -36.422 24.558 1.00 63.06 171 GLY A C 1
ATOM 1377 O O . GLY A 1 171 ? 48.124 -37.461 24.121 1.00 63.06 171 GLY A O 1
ATOM 1378 N N . ARG A 1 172 ? 49.747 -35.916 24.042 1.00 57.97 172 ARG A N 1
ATOM 1379 C CA . ARG A 1 172 ? 50.622 -36.729 23.178 1.00 57.97 172 ARG A CA 1
ATOM 1380 C C . ARG A 1 172 ? 51.684 -37.394 24.050 1.00 57.97 172 ARG A C 1
ATOM 1382 O O . ARG A 1 172 ? 52.560 -36.727 24.577 1.00 57.97 172 ARG A O 1
ATOM 1389 N N . LYS A 1 173 ? 51.549 -38.704 24.269 1.00 49.75 173 LYS A N 1
ATOM 1390 C CA . LYS A 1 173 ? 52.614 -39.512 24.877 1.00 49.75 173 LYS A CA 1
ATOM 1391 C C . LYS A 1 173 ? 53.823 -39.500 23.942 1.00 49.75 173 LYS A C 1
ATOM 1393 O O . LYS A 1 173 ? 53.641 -39.746 22.751 1.00 49.75 173 LYS A O 1
ATOM 1398 N N . ASP A 1 174 ? 55.006 -39.258 24.500 1.00 55.81 174 ASP A N 1
ATOM 1399 C CA . ASP A 1 174 ? 56.277 -39.613 23.869 1.00 55.81 174 ASP A CA 1
ATOM 1400 C C . ASP A 1 174 ? 56.230 -41.095 23.459 1.00 55.81 174 ASP A C 1
ATOM 1402 O O . ASP A 1 174 ? 55.928 -41.964 24.287 1.00 55.81 174 ASP A O 1
ATOM 1406 N N . VAL A 1 175 ? 56.497 -41.366 22.181 1.00 53.16 175 VAL A N 1
ATOM 1407 C CA . VAL A 1 175 ? 56.885 -42.681 21.650 1.00 53.16 175 VAL A CA 1
ATOM 1408 C C . VAL A 1 175 ? 58.140 -42.471 20.825 1.00 53.16 175 VAL A C 1
ATOM 1410 O O . VAL A 1 175 ? 58.107 -41.559 19.968 1.00 53.16 175 VAL A O 1
#

Organism: NCBI:txid931172

Secondary structure (DSSP, 8-state):
-PPPPHHHHHHHHHHHHHHTTTHHHHHHHHHHHHHHHHHHHHHHHHTS-HHHHHHHHHHHHHHHHHHHHHHHHHHHHT--------S--SSSSHHHHHHHHHHHHHHS-SSHHHHHHHHHHHHHHHH---GGGTS---------TTPPPHHHHHHHHHHHHSHHHHTTSTT----

Radius of gyration: 32.65 Å; chains: 1; bounding box: 89×77×55 Å

Foldseek 3Di:
DDDDDPVRVVVVVLVVCVVVVNNVVVVVVVVVVVVVVVVVVVVVLVPDPPVVNVVVVVVVVVVVVVVVVVVVVVVVVPDDPPPDDDPDPVAPDPVRVVVVVVVVVVVFDPDPVRNVVVVQVVCCVPVVDNCVPVPVPPPPVPPPPPPDDPVNVVVVVVVCPDPVNVVVDPPDDDD

Sequence (175 aa):
MAPLTAAERQRKRREKLKKDGQYEEYKKKHSLLMKKHRQVKADKVSKLPVAVQKELKELEKKKVRERVAKCRRNKSVKQPAENKSSPCKIYKSTSALGKAVARARRALPNSPRHKEIVVRQLFSSECNIDLTTSFNSSKSTSNHANAINSDTKIKIEEFYERDDISRMAPGRKDV